Protein AF-A0A8H9D9V9-F1 (afdb_monomer_lite)

pLDDT: mean 72.42, std 10.14, range [47.28, 88.62]

Sequence (68 aa):
MTMLEAGKNRDIGNVSFVDKKTRSAGEHVCLDKKIAEDNANWTPERIESRQRALANIAASVWRIAQLS

Radius of gyration: 14.07 Å; chains: 1; bounding box: 31×31×34 Å

Organism: NCBI:txid52442

Structure (mmCIF, N/CA/C/O backbone):
data_AF-A0A8H9D9V9-F1
#
_entry.id   AF-A0A8H9D9V9-F1
#
loop_
_atom_site.group_PDB
_atom_site.id
_atom_site.type_symbol
_atom_site.label_atom_id
_atom_site.label_alt_id
_atom_site.label_comp_id
_atom_site.label_asym_id
_atom_site.label_entity_id
_atom_site.label_seq_id
_atom_site.pdbx_PDB_ins_code
_atom_site.Cartn_x
_atom_site.Cartn_y
_atom_site.Cartn_z
_atom_site.occupancy
_atom_site.B_iso_or_equiv
_atom_site.auth_seq_id
_atom_site.auth_comp_id
_atom_site.auth_asym_id
_atom_site.auth_atom_id
_atom_site.pdbx_PDB_model_num
ATOM 1 N N . MET A 1 1 ? 7.811 -4.695 3.546 1.00 47.28 1 MET A N 1
ATOM 2 C CA . MET A 1 1 ? 7.553 -6.133 3.326 1.00 47.28 1 MET A CA 1
ATOM 3 C C . MET A 1 1 ? 6.169 -6.274 2.722 1.00 47.28 1 MET A C 1
ATOM 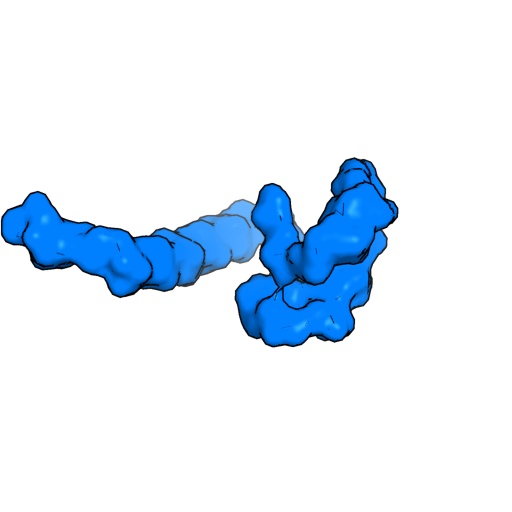5 O O . MET A 1 1 ? 5.276 -5.552 3.144 1.00 47.28 1 MET A O 1
ATOM 9 N N . THR A 1 2 ? 6.037 -7.136 1.723 1.00 53.69 2 THR A N 1
ATOM 10 C CA . THR A 1 2 ? 4.824 -7.396 0.928 1.00 53.69 2 THR A CA 1
ATOM 11 C C . THR A 1 2 ? 4.395 -8.835 1.228 1.00 53.69 2 THR A C 1
ATOM 13 O O . THR A 1 2 ? 5.273 -9.658 1.499 1.00 53.69 2 THR A O 1
ATOM 16 N N . MET A 1 3 ? 3.095 -9.146 1.272 1.00 56.78 3 MET A N 1
ATOM 17 C CA . MET A 1 3 ? 2.637 -10.497 1.624 1.00 56.78 3 MET A CA 1
ATOM 18 C C . MET A 1 3 ? 2.805 -11.435 0.428 1.00 56.78 3 MET A C 1
ATOM 20 O O . MET A 1 3 ? 1.901 -11.660 -0.362 1.00 56.78 3 MET A O 1
ATOM 24 N N . LEU A 1 4 ? 3.989 -12.019 0.319 1.00 60.66 4 LEU A N 1
ATOM 25 C CA . LEU A 1 4 ? 4.290 -13.058 -0.656 1.00 60.66 4 LEU A CA 1
ATOM 26 C C . LEU A 1 4 ? 4.361 -14.409 0.048 1.00 60.66 4 LEU A C 1
ATOM 28 O O . LEU A 1 4 ? 4.676 -14.470 1.241 1.00 60.66 4 LEU A O 1
ATOM 32 N N . GLU A 1 5 ? 4.140 -15.498 -0.691 1.00 60.56 5 GLU A N 1
ATOM 33 C CA . GLU A 1 5 ? 4.471 -16.833 -0.186 1.00 60.56 5 GLU A CA 1
ATOM 34 C C . GLU A 1 5 ? 5.906 -16.837 0.367 1.00 60.56 5 GLU A C 1
ATOM 36 O O . GLU A 1 5 ? 6.825 -16.298 -0.256 1.00 60.56 5 GLU A O 1
ATOM 41 N N . ALA A 1 6 ? 6.110 -17.422 1.553 1.00 58.91 6 ALA A N 1
ATOM 42 C CA . ALA A 1 6 ? 7.348 -17.264 2.323 1.00 58.91 6 ALA A CA 1
ATOM 43 C C . ALA A 1 6 ? 8.623 -17.602 1.519 1.00 58.91 6 ALA A C 1
ATOM 45 O O . 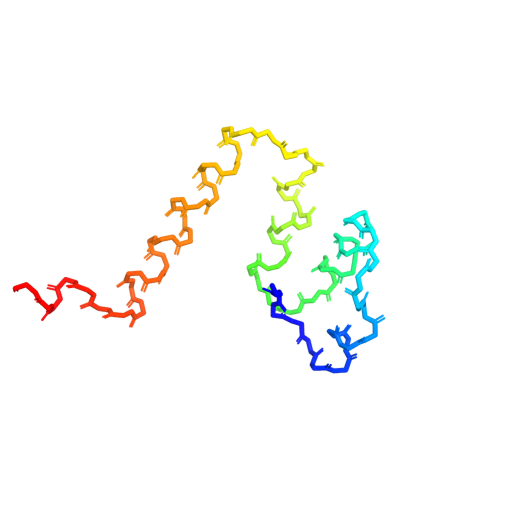ALA A 1 6 ? 9.635 -16.911 1.649 1.00 58.91 6 ALA A O 1
ATOM 46 N N . GLY A 1 7 ? 8.558 -18.609 0.638 1.00 61.50 7 GLY A N 1
ATOM 47 C CA . GLY A 1 7 ? 9.656 -18.956 -0.272 1.00 61.50 7 GLY A CA 1
ATOM 48 C C . GLY A 1 7 ? 9.964 -17.856 -1.294 1.00 61.50 7 GLY A C 1
ATOM 49 O O . GLY A 1 7 ? 11.119 -17.477 -1.468 1.00 61.50 7 GLY A O 1
ATOM 50 N N . LYS A 1 8 ? 8.934 -17.258 -1.899 1.00 63.59 8 LYS A N 1
ATOM 51 C CA . LYS A 1 8 ? 9.079 -16.187 -2.896 1.00 63.59 8 LYS A CA 1
ATOM 52 C C . LYS A 1 8 ? 9.510 -14.861 -2.276 1.00 63.59 8 LYS A C 1
ATOM 54 O O . LYS A 1 8 ? 10.264 -14.120 -2.901 1.00 63.59 8 LYS A O 1
ATOM 59 N N . ASN A 1 9 ? 9.084 -14.571 -1.044 1.00 64.44 9 ASN A N 1
ATOM 60 C CA . ASN A 1 9 ? 9.542 -13.383 -0.318 1.00 64.44 9 ASN A CA 1
ATOM 61 C C . ASN A 1 9 ? 11.049 -13.456 -0.011 1.00 64.44 9 ASN A C 1
ATOM 63 O O . ASN A 1 9 ? 11.753 -12.452 -0.120 1.00 64.44 9 ASN A O 1
ATOM 67 N N . ARG A 1 10 ? 11.552 -14.655 0.329 1.00 64.38 10 ARG A N 1
ATOM 68 C CA . ARG A 1 10 ? 12.983 -14.902 0.561 1.00 64.38 10 ARG A CA 1
ATOM 69 C C . ARG A 1 10 ? 13.805 -14.721 -0.715 1.00 64.38 10 ARG A C 1
ATOM 71 O O . ARG A 1 10 ? 14.832 -14.052 -0.674 1.00 64.38 10 ARG A O 1
ATOM 78 N N . ASP A 1 11 ? 13.327 -15.259 -1.834 1.00 67.00 11 ASP A N 1
ATOM 79 C CA . ASP A 1 11 ? 14.051 -15.230 -3.113 1.00 67.00 11 ASP A CA 1
ATOM 80 C C . ASP A 1 11 ? 14.039 -13.851 -3.795 1.00 67.00 11 ASP A C 1
ATOM 82 O O . ASP A 1 11 ? 14.868 -13.575 -4.660 1.00 67.00 11 ASP A O 1
ATOM 86 N N . ILE A 1 12 ? 13.104 -12.969 -3.429 1.00 70.50 12 ILE A N 1
ATOM 87 C CA . ILE A 1 12 ? 13.037 -11.598 -3.953 1.00 70.50 12 ILE A CA 1
ATOM 88 C C . ILE A 1 12 ? 14.068 -10.672 -3.303 1.00 70.50 12 ILE A C 1
ATOM 90 O O . ILE A 1 12 ? 14.583 -9.778 -3.972 1.00 70.50 12 ILE A O 1
ATOM 94 N N . GLY A 1 13 ? 14.367 -10.835 -2.012 1.00 71.69 13 GLY A N 1
ATOM 95 C CA . GLY A 1 13 ? 15.347 -9.999 -1.310 1.00 71.69 13 GLY A CA 1
ATOM 96 C C . GLY A 1 13 ? 15.197 -8.488 -1.581 1.00 71.69 13 GLY A C 1
ATOM 97 O O . GLY A 1 13 ? 14.098 -7.920 -1.535 1.00 71.69 13 GLY A O 1
ATOM 98 N N . ASN A 1 14 ? 16.315 -7.815 -1.882 1.00 72.25 14 ASN A N 1
ATOM 99 C CA . ASN A 1 14 ? 16.345 -6.379 -2.183 1.00 72.25 14 ASN A CA 1
ATOM 100 C C . ASN A 1 14 ? 16.517 -6.052 -3.677 1.00 72.25 14 ASN A C 1
ATOM 102 O O . ASN A 1 14 ? 17.182 -5.080 -4.023 1.00 72.25 14 ASN A O 1
ATOM 106 N N . VAL A 1 15 ? 15.918 -6.857 -4.560 1.00 78.19 15 VAL A N 1
ATOM 107 C CA . VAL A 1 15 ? 15.893 -6.554 -6.001 1.00 78.19 15 VAL A CA 1
ATOM 108 C C . VAL A 1 15 ? 15.127 -5.262 -6.301 1.00 78.19 15 VAL A C 1
ATOM 110 O O . VAL A 1 15 ? 14.397 -4.734 -5.446 1.00 78.19 15 VAL A O 1
ATOM 113 N N . SER A 1 16 ? 15.309 -4.759 -7.524 1.00 75.81 16 SER A N 1
ATOM 114 C CA . SER A 1 16 ? 14.728 -3.501 -7.981 1.00 75.81 16 SER A CA 1
ATOM 115 C C . SER A 1 16 ? 13.200 -3.497 -7.856 1.00 75.81 16 SER A C 1
ATOM 117 O O . SER A 1 16 ? 12.536 -4.538 -7.853 1.00 75.81 16 SER A O 1
ATOM 119 N N . PHE A 1 17 ? 12.614 -2.302 -7.759 1.00 72.81 17 PHE A N 1
ATOM 120 C CA . PHE A 1 17 ? 11.159 -2.174 -7.696 1.00 72.81 17 PHE A CA 1
ATOM 121 C C . PHE A 1 17 ? 10.473 -2.761 -8.940 1.00 72.81 17 PHE A C 1
ATOM 123 O O . PHE A 1 17 ? 9.418 -3.375 -8.809 1.00 72.81 17 PHE A O 1
ATOM 130 N N . VAL A 1 18 ? 11.080 -2.625 -10.123 1.00 74.56 18 VAL A N 1
ATOM 131 C CA . VAL A 1 18 ? 10.543 -3.157 -11.388 1.00 74.56 18 VAL A CA 1
ATOM 132 C C . VAL A 1 18 ? 10.408 -4.683 -11.323 1.00 74.56 18 VAL A C 1
ATOM 134 O O . VAL A 1 18 ? 9.360 -5.234 -11.675 1.00 74.56 18 VAL A O 1
ATOM 137 N N . ASP A 1 19 ? 11.417 -5.356 -10.770 1.00 73.12 19 ASP A N 1
ATOM 138 C CA . ASP A 1 19 ? 11.416 -6.812 -10.600 1.00 73.12 19 ASP A CA 1
ATOM 139 C C . ASP A 1 19 ? 10.399 -7.253 -9.538 1.00 73.12 19 ASP A C 1
ATOM 141 O O . ASP A 1 19 ? 9.635 -8.200 -9.746 1.00 73.12 19 ASP A O 1
ATOM 145 N N . LYS A 1 20 ? 10.321 -6.523 -8.415 1.00 74.88 20 LYS A N 1
ATOM 146 C CA . LYS A 1 20 ? 9.321 -6.763 -7.359 1.00 74.88 20 LYS A CA 1
ATOM 147 C C . LYS A 1 20 ? 7.897 -6.622 -7.888 1.00 74.88 20 LYS A C 1
ATOM 149 O O . LYS A 1 20 ? 7.063 -7.485 -7.636 1.00 74.88 20 LYS A O 1
ATOM 154 N N . LYS A 1 21 ? 7.635 -5.567 -8.658 1.00 70.31 21 LYS A N 1
ATOM 155 C CA . LYS A 1 21 ? 6.324 -5.256 -9.231 1.00 70.31 21 LYS A CA 1
ATOM 156 C C . LYS A 1 21 ? 5.823 -6.379 -10.138 1.00 70.31 21 LYS A C 1
ATOM 158 O O . LYS A 1 21 ? 4.686 -6.820 -10.000 1.00 70.31 21 LYS A O 1
ATOM 163 N N . THR A 1 22 ? 6.685 -6.863 -11.028 1.00 72.06 22 THR A N 1
ATOM 164 C CA . THR A 1 22 ? 6.354 -7.941 -11.971 1.00 72.06 22 THR A CA 1
ATOM 165 C C . THR A 1 22 ? 5.984 -9.226 -11.236 1.00 72.06 22 THR A C 1
ATOM 167 O O . THR A 1 22 ? 5.029 -9.908 -11.599 1.00 72.06 22 THR A O 1
ATOM 170 N N . ARG A 1 23 ? 6.697 -9.532 -10.150 1.00 70.19 23 ARG A N 1
ATOM 171 C CA . ARG A 1 23 ? 6.479 -10.753 -9.371 1.00 70.19 23 ARG A CA 1
ATOM 172 C C . ARG A 1 23 ? 5.250 -10.668 -8.464 1.00 70.19 23 ARG A C 1
ATOM 174 O O . ARG A 1 23 ? 4.572 -11.670 -8.285 1.00 70.19 23 ARG A O 1
ATOM 181 N N . SER A 1 24 ? 4.913 -9.477 -7.966 1.00 62.38 24 SER A N 1
ATOM 182 C CA . SER A 1 24 ? 3.686 -9.228 -7.193 1.00 62.38 24 SER A CA 1
ATOM 183 C C . SER A 1 24 ? 2.396 -9.351 -8.016 1.00 62.38 24 SER A C 1
ATOM 185 O O . SER A 1 24 ? 1.349 -9.643 -7.444 1.00 62.38 24 SER A O 1
ATOM 187 N N . ALA A 1 25 ? 2.445 -9.177 -9.342 1.00 63.12 25 ALA A N 1
ATOM 188 C CA . ALA A 1 25 ? 1.272 -9.322 -10.215 1.00 63.12 25 ALA A CA 1
ATOM 189 C C . ALA A 1 25 ? 0.717 -10.763 -10.258 1.00 63.12 25 ALA A C 1
ATOM 191 O O . ALA A 1 25 ? -0.483 -10.967 -10.435 1.00 63.12 25 ALA A O 1
ATOM 192 N N . GLY A 1 26 ? 1.585 -11.767 -10.084 1.00 60.69 26 GLY A N 1
ATOM 193 C CA . GLY A 1 26 ? 1.224 -13.188 -10.157 1.00 60.69 26 GLY A CA 1
ATOM 194 C C . GLY A 1 26 ? 0.705 -13.796 -8.850 1.00 60.69 26 GLY A C 1
ATOM 195 O O . GLY A 1 26 ? 0.388 -14.980 -8.817 1.00 60.69 26 GLY A O 1
ATOM 196 N N . GLU A 1 27 ? 0.632 -13.023 -7.768 1.00 63.50 27 GLU A N 1
ATOM 197 C CA . GLU A 1 27 ? 0.404 -13.550 -6.420 1.00 63.50 27 GLU A CA 1
ATOM 198 C C . GLU A 1 27 ? -1.068 -13.516 -6.012 1.00 63.50 27 GLU A C 1
ATOM 200 O O . GLU A 1 27 ? -1.832 -12.649 -6.428 1.00 63.50 27 GLU A O 1
ATOM 205 N N . HIS A 1 28 ? -1.487 -14.453 -5.161 1.00 59.06 28 HIS A N 1
ATOM 206 C CA . HIS A 1 28 ? -2.893 -14.614 -4.764 1.00 59.06 28 HIS A CA 1
ATOM 207 C C . HIS A 1 28 ? -3.396 -13.551 -3.774 1.00 59.06 28 HIS A C 1
ATOM 209 O O . HIS A 1 28 ? -4.594 -13.479 -3.497 1.00 59.06 28 HIS A O 1
ATOM 215 N N . VAL A 1 29 ? -2.511 -12.697 -3.260 1.00 64.06 29 VAL A N 1
ATOM 216 C CA . VAL A 1 29 ? -2.869 -11.638 -2.316 1.00 64.06 29 VAL A CA 1
ATOM 217 C C . VAL A 1 29 ? -3.334 -10.393 -3.080 1.00 64.06 29 VAL A C 1
ATOM 219 O O . VAL A 1 29 ? -2.542 -9.670 -3.682 1.00 64.06 29 VAL A O 1
ATOM 222 N N . CYS A 1 30 ? -4.640 -10.102 -3.035 1.00 63.50 30 CYS A N 1
ATOM 223 C CA . CYS A 1 30 ? -5.263 -8.981 -3.761 1.00 63.50 30 CYS A CA 1
ATOM 224 C C . CYS A 1 30 ? -4.626 -7.600 -3.495 1.00 63.50 30 CYS A C 1
ATOM 226 O O . CYS A 1 30 ? -4.663 -6.728 -4.364 1.00 63.50 30 CYS A O 1
ATOM 228 N N . LEU A 1 31 ? -4.050 -7.378 -2.307 1.00 66.19 31 LEU A N 1
ATOM 229 C CA . LEU A 1 31 ? -3.358 -6.126 -1.962 1.00 66.19 31 LEU A CA 1
ATOM 230 C C . LEU A 1 31 ? -2.090 -5.895 -2.797 1.00 66.19 31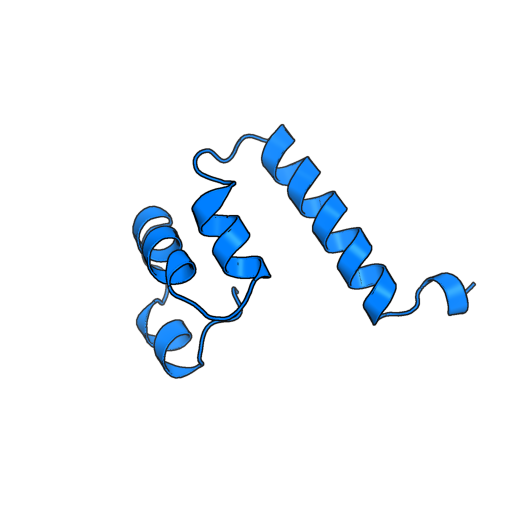 LEU A C 1
ATOM 232 O O . LEU A 1 31 ? -1.737 -4.740 -3.064 1.00 66.19 31 LEU A O 1
ATOM 236 N N . ASP A 1 32 ? -1.453 -6.981 -3.231 1.00 62.91 32 ASP A N 1
ATOM 237 C CA . ASP A 1 32 ? -0.167 -6.967 -3.922 1.00 62.91 32 ASP A CA 1
ATOM 238 C C . ASP A 1 32 ? -0.345 -6.930 -5.440 1.00 62.91 32 ASP A C 1
ATOM 240 O O . ASP A 1 32 ? 0.391 -6.213 -6.121 1.00 62.91 32 ASP A O 1
ATOM 244 N N . LYS A 1 33 ? -1.427 -7.528 -5.957 1.00 65.38 33 LYS A N 1
ATOM 245 C CA . LYS A 1 33 ? -1.877 -7.286 -7.337 1.00 65.38 33 LYS A CA 1
ATOM 246 C C . LYS A 1 33 ? -2.139 -5.806 -7.601 1.00 65.38 33 LYS A C 1
ATOM 248 O O . LYS A 1 33 ? -1.599 -5.248 -8.550 1.00 65.38 33 LYS A O 1
ATOM 253 N N . LYS A 1 34 ? -2.832 -5.118 -6.683 1.00 69.19 34 LYS A N 1
ATOM 254 C CA . LYS A 1 34 ? -3.061 -3.663 -6.780 1.00 69.19 34 LYS A CA 1
ATOM 255 C C . LYS A 1 34 ? -1.774 -2.834 -6.770 1.00 69.19 34 LYS A C 1
ATOM 257 O O . LYS A 1 34 ? -1.766 -1.716 -7.281 1.00 69.19 34 LYS A O 1
ATOM 262 N N . ILE A 1 35 ? -0.677 -3.325 -6.176 1.00 71.88 35 ILE A N 1
ATOM 263 C CA . ILE A 1 35 ? 0.638 -2.661 -6.289 1.00 71.88 35 ILE A CA 1
ATOM 264 C C . ILE A 1 35 ? 1.111 -2.715 -7.737 1.00 71.88 35 ILE A C 1
ATOM 266 O O . ILE A 1 35 ? 1.523 -1.696 -8.286 1.00 71.88 35 ILE A O 1
ATOM 270 N N . ALA A 1 36 ? 1.041 -3.895 -8.346 1.00 67.31 36 ALA A N 1
ATOM 271 C CA . ALA A 1 36 ? 1.521 -4.112 -9.698 1.00 67.31 36 ALA A CA 1
ATOM 272 C C . ALA A 1 36 ? 0.641 -3.445 -10.767 1.00 67.31 36 ALA A C 1
ATOM 274 O O . ALA A 1 36 ? 1.165 -2.874 -11.721 1.00 67.31 36 ALA A O 1
ATOM 275 N N . GLU A 1 37 ? -0.675 -3.469 -10.591 1.00 71.31 37 GLU A N 1
ATOM 276 C CA . GLU A 1 37 ? -1.634 -2.962 -11.574 1.00 71.31 37 GLU A CA 1
ATOM 277 C C . GLU A 1 37 ? -1.749 -1.434 -11.507 1.00 71.31 37 GLU A C 1
ATOM 279 O O . GLU A 1 37 ? -1.535 -0.748 -12.506 1.00 71.31 37 GLU A O 1
ATOM 284 N N . ASP A 1 38 ? -1.967 -0.874 -10.313 1.00 69.94 38 ASP A N 1
ATOM 285 C CA . ASP A 1 38 ? -2.372 0.530 -10.195 1.00 69.94 38 ASP A CA 1
ATOM 286 C C . ASP A 1 38 ? -1.241 1.494 -9.788 1.00 69.94 38 ASP A C 1
ATOM 288 O O . ASP A 1 38 ? -1.503 2.664 -9.502 1.00 69.94 38 ASP A O 1
ATOM 292 N N . ASN A 1 39 ? 0.005 1.031 -9.644 1.00 70.50 39 ASN A N 1
ATOM 293 C CA . ASN A 1 39 ? 1.127 1.864 -9.176 1.00 70.50 39 ASN A CA 1
ATOM 294 C C . ASN A 1 39 ? 2.323 1.757 -10.127 1.00 70.50 39 ASN A C 1
ATOM 296 O O . ASN A 1 39 ? 3.427 1.374 -9.742 1.00 70.50 39 ASN A O 1
ATOM 300 N N . ALA A 1 40 ? 2.088 2.067 -11.406 1.00 69.94 40 ALA A N 1
ATOM 301 C CA . ALA A 1 40 ? 3.156 2.125 -12.401 1.00 69.94 40 ALA A CA 1
ATOM 302 C C . ALA A 1 40 ? 4.162 3.248 -12.131 1.00 69.94 40 ALA A C 1
ATOM 304 O O . ALA A 1 40 ? 5.359 3.011 -12.265 1.00 69.94 40 ALA A O 1
ATOM 305 N N . ASN A 1 41 ? 3.674 4.402 -11.672 1.00 75.88 41 ASN A N 1
ATOM 306 C CA . ASN A 1 41 ? 4.483 5.543 -11.264 1.00 75.88 41 ASN A CA 1
ATOM 307 C C . ASN A 1 41 ? 4.165 5.903 -9.811 1.00 75.88 41 ASN A C 1
ATOM 309 O O . ASN A 1 41 ? 3.000 6.057 -9.440 1.00 75.88 41 ASN A O 1
ATOM 313 N N . TRP A 1 42 ? 5.206 6.053 -8.994 1.00 80.81 42 TRP A N 1
ATOM 314 C CA . TRP A 1 42 ? 5.081 6.514 -7.615 1.00 80.81 42 TRP A CA 1
ATOM 315 C C . TRP A 1 42 ? 5.219 8.030 -7.566 1.00 80.81 42 TRP A C 1
ATOM 317 O O . TRP A 1 42 ? 6.327 8.553 -7.481 1.00 80.81 42 TRP A O 1
ATOM 327 N N . THR A 1 43 ? 4.090 8.731 -7.629 1.00 86.62 43 THR A N 1
ATOM 328 C CA . THR A 1 43 ? 4.033 10.164 -7.315 1.00 86.62 43 THR A CA 1
ATOM 329 C C . THR A 1 43 ? 3.648 10.361 -5.844 1.00 86.62 43 THR A C 1
ATOM 331 O O . THR A 1 43 ? 3.043 9.457 -5.250 1.00 86.62 43 THR A O 1
ATOM 334 N N . PRO A 1 44 ? 3.968 11.513 -5.229 1.00 87.06 44 PRO A N 1
ATOM 335 C CA . PRO A 1 44 ? 3.561 11.812 -3.856 1.00 87.06 44 PRO A CA 1
ATOM 336 C C . PRO A 1 44 ? 2.053 11.632 -3.616 1.00 87.06 44 PRO A C 1
ATOM 338 O O . PRO A 1 44 ? 1.651 10.995 -2.645 1.00 87.06 44 PRO A O 1
ATOM 341 N N . GLU A 1 45 ? 1.217 12.083 -4.551 1.00 87.62 45 GLU A N 1
ATOM 342 C CA . GLU A 1 45 ? -0.248 11.993 -4.477 1.00 87.62 45 GLU A CA 1
ATOM 343 C C . GLU A 1 45 ? -0.712 10.532 -4.499 1.00 87.62 45 GLU A C 1
ATOM 345 O O . GLU A 1 45 ? -1.660 10.137 -3.812 1.00 87.62 45 GLU A O 1
ATOM 350 N N . ARG A 1 46 ? -0.017 9.690 -5.275 1.00 84.50 46 ARG A N 1
ATOM 351 C CA . ARG A 1 46 ? -0.322 8.263 -5.349 1.00 84.50 46 ARG A CA 1
ATOM 352 C C . ARG A 1 46 ? 0.044 7.541 -4.058 1.00 84.50 46 ARG A C 1
ATOM 354 O O . ARG A 1 46 ? -0.715 6.683 -3.601 1.00 84.50 46 ARG A O 1
ATOM 361 N N . ILE A 1 47 ? 1.182 7.903 -3.469 1.00 85.50 47 ILE A N 1
ATOM 362 C CA . ILE A 1 47 ? 1.620 7.387 -2.170 1.00 85.50 47 ILE A CA 1
ATOM 363 C C . ILE A 1 47 ? 0.595 7.764 -1.096 1.00 85.50 47 ILE A C 1
ATOM 365 O O . ILE A 1 47 ? 0.145 6.881 -0.367 1.00 85.50 47 ILE A O 1
ATOM 369 N N . GLU A 1 48 ? 0.158 9.023 -1.052 1.00 87.81 48 GLU A N 1
ATOM 370 C CA . GLU A 1 48 ? -0.838 9.504 -0.088 1.00 87.81 48 GLU A CA 1
ATOM 371 C C . GLU A 1 48 ? -2.180 8.767 -0.237 1.00 87.81 48 GLU A C 1
ATOM 373 O O . GLU A 1 48 ? -2.737 8.254 0.739 1.00 87.81 48 GLU A O 1
ATOM 378 N N . SER A 1 49 ? -2.679 8.640 -1.471 1.00 86.81 49 SER A N 1
ATOM 379 C CA . SER A 1 49 ? -3.910 7.900 -1.776 1.00 86.81 49 SER A CA 1
ATOM 380 C C . SER A 1 49 ? -3.836 6.448 -1.288 1.00 86.81 49 SER A C 1
ATOM 382 O O . SER A 1 49 ? -4.760 5.947 -0.638 1.00 86.81 49 SER A O 1
ATOM 384 N N . ARG A 1 50 ? -2.703 5.778 -1.532 1.00 86.00 50 ARG A N 1
ATOM 385 C CA . ARG A 1 50 ? -2.477 4.403 -1.081 1.00 86.00 50 ARG A CA 1
ATOM 386 C C . ARG A 1 50 ? -2.392 4.305 0.442 1.00 86.00 50 ARG A C 1
ATOM 388 O O . ARG A 1 50 ? -2.973 3.386 1.017 1.00 86.00 50 ARG A O 1
ATOM 395 N N . GLN A 1 51 ? -1.694 5.230 1.099 1.00 88.06 51 GLN A N 1
ATOM 396 C CA . GLN A 1 51 ? -1.581 5.265 2.558 1.00 88.06 51 GLN A CA 1
ATOM 397 C C . GLN A 1 51 ? -2.951 5.425 3.225 1.00 88.06 51 GLN A C 1
ATOM 399 O O . GLN A 1 51 ? -3.249 4.685 4.160 1.00 88.06 51 GLN A O 1
ATOM 404 N N . ARG A 1 52 ? -3.822 6.299 2.700 1.00 88.62 52 ARG A N 1
ATOM 405 C CA . ARG A 1 52 ? -5.208 6.438 3.185 1.00 88.62 52 ARG A CA 1
ATOM 406 C C . ARG A 1 52 ? -6.003 5.140 3.050 1.00 88.62 52 ARG A C 1
ATOM 408 O O . ARG A 1 52 ? -6.668 4.725 3.996 1.00 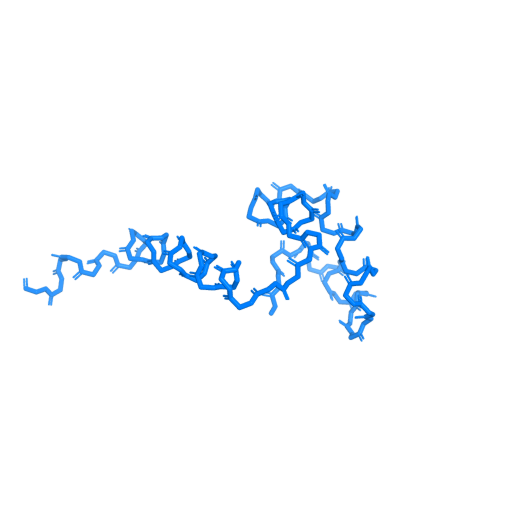88.62 52 ARG A O 1
ATOM 415 N N . ALA A 1 53 ? -5.910 4.471 1.901 1.00 85.94 53 ALA A N 1
ATOM 416 C CA . ALA A 1 53 ? -6.594 3.196 1.690 1.00 85.94 53 ALA A CA 1
ATOM 417 C C . ALA A 1 53 ? -6.110 2.110 2.670 1.00 85.94 53 ALA A C 1
ATOM 419 O O . ALA A 1 53 ? -6.926 1.392 3.245 1.00 85.94 53 ALA A O 1
ATOM 420 N N . LEU A 1 54 ? -4.795 2.016 2.901 1.00 86.38 54 LEU A N 1
ATOM 421 C CA . LEU A 1 54 ? -4.216 1.076 3.866 1.00 86.38 54 LEU A CA 1
ATOM 422 C C . LEU A 1 54 ? -4.611 1.407 5.310 1.00 86.38 54 LEU A C 1
ATOM 424 O O . LEU A 1 54 ? -4.905 0.489 6.070 1.00 86.38 54 LEU A O 1
ATOM 428 N N . ALA A 1 55 ? -4.672 2.689 5.678 1.00 86.31 55 ALA A N 1
ATOM 429 C CA . ALA A 1 55 ? -5.110 3.122 7.004 1.00 86.31 55 ALA A CA 1
ATOM 430 C C . ALA A 1 55 ? -6.561 2.702 7.293 1.00 86.31 55 ALA A C 1
ATOM 432 O O . ALA A 1 55 ? -6.846 2.188 8.373 1.00 86.31 55 ALA A O 1
ATOM 433 N N . ASN A 1 56 ? -7.459 2.826 6.311 1.00 85.38 56 ASN A N 1
ATOM 434 C CA . ASN A 1 56 ? -8.848 2.376 6.447 1.00 85.38 56 ASN A CA 1
ATOM 435 C C . ASN A 1 56 ? -8.954 0.856 6.651 1.00 85.38 56 ASN A C 1
ATOM 437 O O . ASN A 1 56 ? -9.736 0.393 7.479 1.00 85.38 56 ASN A O 1
ATOM 441 N N . ILE A 1 57 ? -8.149 0.077 5.921 1.00 83.88 57 ILE A N 1
ATOM 442 C CA . ILE A 1 57 ? -8.091 -1.385 6.079 1.00 83.88 57 ILE A CA 1
ATOM 443 C C . ILE A 1 57 ? -7.523 -1.755 7.455 1.00 83.88 57 ILE A C 1
ATOM 445 O O . ILE A 1 57 ? -8.059 -2.621 8.137 1.00 83.88 57 ILE A O 1
ATOM 449 N N . ALA A 1 58 ? -6.464 -1.082 7.903 1.00 84.75 58 ALA A N 1
ATOM 450 C CA . ALA A 1 58 ? -5.890 -1.305 9.225 1.00 84.75 58 ALA A CA 1
ATOM 451 C C . ALA A 1 58 ? -6.899 -0.995 10.346 1.00 84.75 58 ALA A C 1
ATOM 453 O O . ALA A 1 58 ? -7.040 -1.776 11.288 1.00 84.75 58 ALA A O 1
ATOM 454 N N . ALA A 1 59 ? -7.647 0.105 10.222 1.00 84.56 59 ALA A N 1
ATOM 455 C CA . ALA A 1 59 ? -8.658 0.504 11.197 1.00 84.56 59 ALA A CA 1
ATOM 456 C C . ALA A 1 59 ? -9.822 -0.497 11.305 1.00 84.56 59 ALA A C 1
ATOM 458 O O . ALA A 1 59 ? -10.355 -0.684 12.402 1.00 84.56 59 ALA A O 1
ATOM 459 N N . SER A 1 60 ? -10.196 -1.169 10.208 1.00 80.94 60 SER A N 1
ATOM 460 C CA . SER A 1 60 ? -11.243 -2.200 10.233 1.00 80.94 60 SER A CA 1
ATOM 461 C C . SER A 1 60 ? -10.781 -3.495 10.908 1.00 80.94 60 SER A C 1
ATOM 463 O O . SER A 1 60 ? -11.579 -4.148 11.580 1.00 80.94 60 SER A O 1
ATOM 465 N N . VAL A 1 61 ? -9.493 -3.836 10.801 1.00 84.75 61 VAL A N 1
ATOM 466 C CA . VAL A 1 61 ? -8.898 -5.001 11.476 1.00 84.75 61 VAL A CA 1
ATOM 467 C C . VAL A 1 61 ? -8.716 -4.741 12.971 1.00 84.75 61 VAL A C 1
ATOM 469 O O . VAL A 1 61 ? -9.126 -5.560 13.790 1.00 84.75 61 VAL A O 1
ATOM 472 N N . TRP A 1 62 ? -8.144 -3.593 13.341 1.00 80.12 62 TRP A N 1
ATOM 473 C CA . TRP A 1 62 ? -7.854 -3.261 14.742 1.00 80.12 62 TRP A CA 1
ATOM 474 C C . TRP A 1 62 ? -9.044 -2.694 15.524 1.00 80.12 62 TRP A C 1
ATOM 476 O O . TRP A 1 62 ? -8.887 -2.373 16.698 1.00 80.12 62 TRP A O 1
ATOM 486 N N . ARG A 1 63 ? -10.229 -2.587 14.902 1.00 72.88 63 ARG A N 1
ATOM 487 C CA . ARG A 1 63 ? -11.471 -2.070 15.508 1.00 72.88 63 ARG A CA 1
ATOM 488 C C . ARG A 1 63 ? -11.238 -0.812 16.349 1.00 72.88 63 ARG A C 1
ATOM 490 O O . ARG A 1 63 ? -11.750 -0.690 17.454 1.00 72.88 63 ARG A O 1
ATOM 497 N N . ILE A 1 64 ? -10.477 0.138 15.810 1.00 6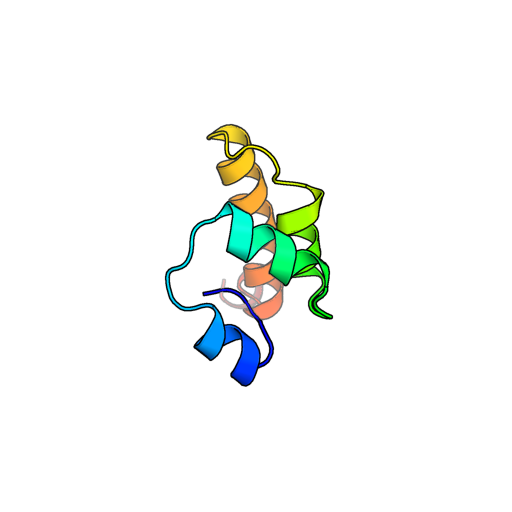9.88 64 ILE A N 1
ATOM 498 C CA . ILE A 1 64 ? -10.048 1.340 16.545 1.00 69.88 64 ILE A CA 1
ATOM 499 C C . ILE A 1 64 ? -11.256 2.149 17.053 1.00 69.88 64 ILE A C 1
ATOM 501 O O . ILE A 1 64 ? -11.206 2.715 18.137 1.00 69.88 64 ILE A O 1
ATOM 505 N N . ALA A 1 65 ? -12.379 2.116 16.330 1.00 65.62 65 ALA A N 1
ATOM 506 C CA . ALA A 1 65 ? -13.643 2.729 16.746 1.00 65.62 65 ALA A CA 1
ATOM 507 C C . ALA A 1 65 ? -14.280 2.111 18.013 1.00 65.62 65 ALA A C 1
ATOM 509 O O . ALA A 1 65 ? -15.232 2.667 18.540 1.00 65.62 65 ALA A O 1
ATOM 510 N N . GLN A 1 66 ? -13.799 0.955 18.484 1.00 65.50 66 GLN A N 1
ATOM 511 C CA . GLN A 1 66 ? -14.228 0.323 19.740 1.00 65.50 66 GLN A CA 1
ATOM 512 C C . GLN A 1 66 ? -13.303 0.657 20.921 1.00 65.50 66 GLN A C 1
ATOM 514 O O . GLN A 1 66 ? -13.542 0.179 22.026 1.00 65.50 66 GLN A O 1
ATOM 519 N N . LEU A 1 67 ? -12.233 1.426 20.688 1.00 65.69 67 LEU A N 1
ATOM 520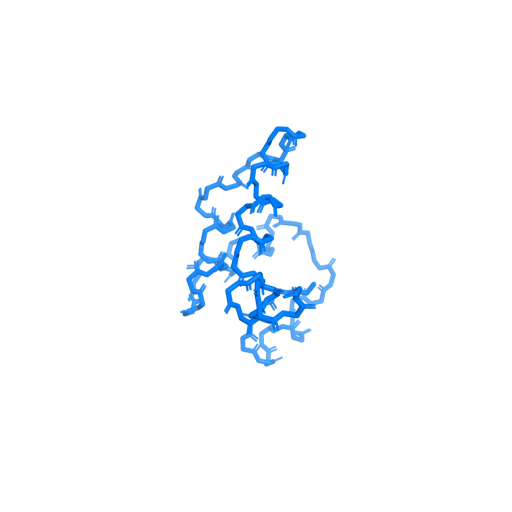 C CA . LEU A 1 67 ? -11.247 1.820 21.701 1.00 65.69 67 LEU A CA 1
ATOM 521 C C . LEU A 1 67 ? -11.436 3.268 22.192 1.00 65.69 67 LEU A C 1
ATOM 523 O O . LEU A 1 67 ? -10.615 3.744 22.974 1.00 65.69 67 LEU A O 1
ATOM 527 N N . SER A 1 68 ? -12.480 3.959 21.722 1.00 60.81 68 SER A N 1
ATOM 528 C CA . SER A 1 68 ? -12.874 5.311 22.143 1.00 60.81 68 SER A CA 1
ATOM 529 C C . SER A 1 68 ? -14.063 5.287 23.089 1.00 60.81 68 SER A C 1
ATOM 531 O O . SER A 1 68 ? -15.053 4.617 22.709 1.00 60.81 68 SER A O 1
#

InterPro domains:
  IPR011089 GmrSD restriction endonucleases, C-terminal domain [PF07510] (1-56)

Secondary structure (DSSP, 8-state):
-----HHHHHHHTT--HHHHHHHHTTSS-HHHHHHHHH-SS--HHHHHHHHHHHHHHHHHHTTGGG--

Foldseek 3Di:
DDDADPVVVVVCPPDDPVVQLVVLCPGPDPLSVCCNPVPPDDDPVVVVVNVVVVVVVVCVVVVVVVVD